Protein AF-A0A9P6Q8U2-F1 (afdb_monomer_lite)

pLDDT: mean 78.94, std 22.17, range [32.53, 98.62]

Foldseek 3Di:
DDDDDDDDDDDDDDDDDDDDPPPDPDDPPDDDDDDPPDPPDPPDPDDDDPPPVVVVVVVVVVVDPDQPDDLVVQVVVVQVVVVVVPPPPDGDDDDPVNSVVVSSVVVVVVVVVVVVD

InterPro domains:
  IPR000164 Histone H3/CENP-A [PR00622] (28-42)
  IPR000164 Histone H3/CENP-A [PR00622] (89-107)
  IPR000164 Histone H3/CENP-A [PR00622] (107-117)
  IPR000164 Histone H3/CENP-A [PTHR45810] (13-117)
  IPR000164 Histone H3/CENP-A [SM00428] (40-117)
  IPR007125 Core Histone H2A/H2B/H3 domain [PF00125] (52-117)
  IPR009072 Histone-fold [G3DSA:1.10.20.10] (2-117)
  IPR009072 Histone-fold [SSF47113] (11-117)

Secondary structure (DSSP, 8-state):
------------------------------SS---TT-----PPPPPPPTTHHHHHHHHHHHH-----S-HHHHHHHHHHHHHTT-TTSSPPP--HHHHHHHHHHHHHHHHHHHHH-

Organism: NCBI:txid1343610

Radius of gyration: 36.1 Å; chains: 1; bounding box: 72×71×86 Å

Structure (mmCIF, N/CA/C/O backbone):
data_AF-A0A9P6Q8U2-F1
#
_entry.id   AF-A0A9P6Q8U2-F1
#
loop_
_atom_site.group_PDB
_atom_site.id
_atom_site.type_symbol
_atom_site.label_atom_id
_atom_site.label_alt_id
_atom_site.label_comp_id
_atom_site.label_asym_id
_atom_site.label_entity_id
_atom_site.label_seq_id
_atom_site.pdbx_PDB_ins_code
_atom_site.Cartn_x
_atom_site.Cartn_y
_atom_site.Cartn_z
_atom_site.occupancy
_atom_site.B_iso_or_equiv
_atom_site.auth_seq_id
_atom_site.auth_comp_id
_atom_site.auth_asym_id
_atom_site.auth_atom_id
_atom_site.pdbx_PDB_model_num
ATOM 1 N N . MET A 1 1 ? 58.036 58.722 -52.962 1.00 45.19 1 MET A N 1
ATOM 2 C CA . MET A 1 1 ? 58.048 57.480 -53.772 1.00 45.19 1 MET A CA 1
ATOM 3 C C . MET A 1 1 ? 56.683 56.818 -53.585 1.00 45.19 1 MET A C 1
ATOM 5 O O . MET A 1 1 ? 56.363 56.480 -52.462 1.00 45.19 1 MET A O 1
ATOM 9 N N . ALA A 1 2 ? 55.714 57.043 -54.477 1.00 42.50 2 ALA A N 1
ATOM 10 C CA . ALA A 1 2 ? 55.430 56.308 -55.726 1.00 42.50 2 ALA A CA 1
ATOM 11 C C . ALA A 1 2 ? 54.414 55.143 -55.528 1.00 42.50 2 ALA A C 1
ATOM 13 O O . ALA A 1 2 ? 54.804 54.081 -55.074 1.00 42.50 2 ALA A O 1
ATOM 14 N N . ARG A 1 3 ? 53.121 55.444 -55.810 1.00 44.62 3 ARG A N 1
ATOM 15 C CA . ARG A 1 3 ? 52.041 54.742 -56.587 1.00 44.62 3 ARG A CA 1
ATOM 16 C C . ARG A 1 3 ? 52.110 53.198 -56.818 1.00 44.62 3 ARG A C 1
ATOM 18 O O . ARG A 1 3 ? 53.218 52.692 -56.893 1.00 44.62 3 ARG A O 1
ATOM 25 N N . PRO A 1 4 ? 51.027 52.496 -57.269 1.00 49.50 4 PRO A N 1
ATOM 26 C CA . PRO A 1 4 ? 49.561 52.666 -57.127 1.00 49.50 4 PRO A CA 1
ATOM 27 C C . PRO A 1 4 ? 48.740 51.333 -56.974 1.00 49.50 4 PRO A C 1
ATOM 29 O O . PRO A 1 4 ? 49.274 50.238 -56.867 1.00 49.50 4 PRO A O 1
ATOM 32 N N . SER A 1 5 ? 47.410 51.504 -57.013 1.00 50.00 5 SER A N 1
ATOM 33 C CA . SER A 1 5 ? 46.261 50.586 -57.192 1.00 50.00 5 SER A CA 1
ATOM 34 C C . SER A 1 5 ? 46.327 49.492 -58.287 1.00 50.00 5 SER A C 1
ATOM 36 O O . SER A 1 5 ? 46.815 49.751 -59.384 1.00 50.00 5 SER A O 1
ATOM 38 N N . ALA A 1 6 ? 45.689 48.341 -58.012 1.00 41.06 6 ALA A N 1
ATOM 39 C CA . ALA A 1 6 ? 44.925 47.444 -58.910 1.00 41.06 6 ALA A CA 1
ATOM 40 C C . ALA A 1 6 ? 44.175 46.444 -57.989 1.00 41.06 6 ALA A C 1
ATOM 42 O O . ALA A 1 6 ? 44.716 46.075 -56.955 1.00 41.06 6 ALA A O 1
ATOM 43 N N . GLY A 1 7 ? 42.933 45.998 -58.171 1.00 33.59 7 GLY A N 1
ATOM 44 C CA . GLY A 1 7 ? 42.200 45.602 -59.372 1.00 33.59 7 GLY A CA 1
ATOM 45 C C . GLY A 1 7 ? 41.622 44.204 -59.076 1.00 33.59 7 GLY A C 1
ATOM 46 O O . GLY A 1 7 ? 42.357 43.328 -58.635 1.00 33.59 7 GLY A O 1
ATOM 47 N N . GLY A 1 8 ? 40.304 44.027 -59.202 1.00 36.09 8 GLY A N 1
ATOM 48 C CA . GLY A 1 8 ? 39.591 42.817 -58.773 1.00 36.09 8 GLY A CA 1
ATOM 49 C C . GLY A 1 8 ? 39.791 41.578 -59.656 1.00 36.09 8 GLY A C 1
ATOM 50 O O . GLY A 1 8 ? 40.420 41.630 -60.708 1.00 36.09 8 GLY A O 1
ATOM 51 N N . GLY A 1 9 ? 39.181 40.464 -59.243 1.00 32.53 9 GLY A N 1
ATOM 52 C CA . GLY A 1 9 ? 39.079 39.261 -60.069 1.00 32.53 9 GLY A CA 1
ATOM 53 C C . GLY A 1 9 ? 38.551 38.052 -59.303 1.00 32.53 9 GLY A C 1
ATOM 54 O O . GLY A 1 9 ? 39.256 37.460 -58.494 1.00 32.53 9 GLY A O 1
ATOM 55 N N . SER A 1 10 ? 37.301 37.680 -59.584 1.00 43.03 10 SER A N 1
ATOM 56 C CA . SER A 1 10 ? 36.711 36.398 -59.192 1.00 43.03 10 SER A CA 1
ATOM 57 C C . SER A 1 10 ? 37.504 35.228 -59.778 1.00 43.03 10 SER A C 1
ATOM 59 O O . SER A 1 10 ? 37.815 35.232 -60.965 1.00 43.03 10 SER A O 1
ATOM 61 N N . SER A 1 11 ? 37.717 34.170 -58.997 1.00 37.25 11 SER A N 1
ATOM 62 C CA . SER A 1 11 ? 37.837 32.822 -59.553 1.00 37.25 11 SER A CA 1
ATOM 63 C C . SER A 1 11 ? 37.216 31.809 -58.596 1.00 37.25 11 SER A C 1
ATOM 65 O O . SER A 1 11 ? 37.639 31.623 -57.458 1.00 37.25 11 SER A O 1
ATOM 67 N N . ALA A 1 12 ? 36.133 31.201 -59.069 1.00 47.44 12 ALA A N 1
ATOM 68 C CA . ALA A 1 12 ? 35.519 30.042 -58.461 1.00 47.44 12 ALA A CA 1
ATOM 69 C C . ALA A 1 12 ? 36.437 28.827 -58.653 1.00 47.44 12 ALA A C 1
ATOM 71 O O . ALA A 1 12 ? 36.809 28.502 -59.780 1.00 47.44 12 ALA A O 1
ATOM 72 N N . SER A 1 13 ? 36.740 28.111 -57.573 1.00 41.25 13 SER A N 1
ATOM 73 C CA . SER A 1 13 ? 37.340 26.778 -57.635 1.00 41.25 13 SER A CA 1
ATOM 74 C C . SER A 1 13 ? 36.696 25.851 -56.598 1.00 41.25 13 SER A C 1
ATOM 76 O O . SER A 1 13 ? 37.095 25.730 -55.448 1.00 41.25 13 SER A O 1
ATOM 78 N N . ARG A 1 14 ? 35.613 25.214 -57.055 1.00 37.19 14 ARG A N 1
ATOM 79 C CA . ARG A 1 14 ? 35.288 23.788 -56.886 1.00 37.19 14 ARG A CA 1
ATOM 80 C C . ARG A 1 14 ? 35.756 23.125 -55.576 1.00 37.19 14 ARG A C 1
ATOM 82 O O . ARG A 1 14 ? 36.817 22.512 -55.520 1.00 37.19 14 ARG A O 1
ATOM 89 N N . ALA A 1 15 ? 34.885 23.126 -54.567 1.00 39.94 15 ALA A N 1
ATOM 90 C CA . ALA A 1 15 ? 34.992 22.213 -53.431 1.00 39.94 15 ALA A CA 1
ATOM 91 C C . ALA A 1 15 ? 34.416 20.835 -53.805 1.00 39.94 15 ALA A C 1
ATOM 93 O O . ALA A 1 15 ? 33.207 20.676 -53.976 1.00 39.94 15 ALA A O 1
ATOM 94 N N . THR A 1 16 ? 35.279 19.830 -53.921 1.00 42.91 16 THR A N 1
ATOM 95 C CA . THR A 1 16 ? 34.892 18.420 -54.064 1.00 42.91 16 THR A CA 1
ATOM 96 C C . THR A 1 16 ? 34.771 17.811 -52.664 1.00 42.91 16 THR A C 1
ATOM 98 O O . THR A 1 16 ? 35.782 17.603 -52.000 1.00 42.91 16 THR A O 1
ATOM 101 N N . LYS A 1 17 ? 33.551 17.524 -52.191 1.00 52.75 17 LYS A N 1
ATOM 102 C CA . LYS A 1 17 ? 33.315 16.658 -51.020 1.00 52.75 17 LYS A CA 1
ATOM 103 C C . LYS A 1 17 ? 32.802 15.297 -51.500 1.00 52.75 17 LYS A C 1
ATOM 105 O O . LYS A 1 17 ? 31.692 15.261 -52.028 1.00 52.75 17 LYS A O 1
ATOM 110 N N . PRO A 1 18 ? 33.527 14.181 -51.311 1.00 41.38 18 PRO A N 1
ATOM 111 C CA . PRO A 1 18 ? 32.933 12.860 -51.424 1.00 41.38 18 PRO A CA 1
ATOM 112 C C . PRO A 1 18 ? 32.558 12.321 -50.036 1.00 41.38 18 PRO A C 1
ATOM 114 O O . PRO A 1 18 ? 33.281 12.525 -49.063 1.00 41.38 18 PRO A O 1
ATOM 117 N N . GLY A 1 19 ? 31.442 11.593 -49.964 1.00 36.47 19 GLY A N 1
ATOM 118 C CA . GLY A 1 19 ? 31.197 10.638 -48.879 1.00 36.47 19 GLY A CA 1
ATOM 119 C C . GLY A 1 19 ? 29.975 10.901 -48.004 1.00 36.47 19 GLY A C 1
ATOM 120 O O . GLY A 1 19 ? 30.093 10.966 -46.784 1.00 36.47 19 GLY A O 1
ATOM 121 N N . GLY A 1 20 ? 28.789 11.012 -48.606 1.00 39.06 20 GLY A N 1
ATOM 122 C CA . GLY A 1 20 ? 27.531 10.855 -47.877 1.00 39.06 20 GLY A CA 1
ATOM 123 C C . GLY A 1 20 ? 27.330 9.394 -47.465 1.00 39.06 20 GLY A C 1
ATOM 124 O O . GLY A 1 20 ? 27.184 8.522 -48.318 1.00 39.06 20 GLY A O 1
ATOM 125 N N . ILE A 1 21 ? 27.298 9.117 -46.160 1.00 46.50 21 ILE A N 1
ATOM 126 C CA . ILE A 1 21 ? 26.830 7.828 -45.638 1.00 46.50 21 ILE A CA 1
ATOM 127 C C . ILE A 1 21 ? 25.303 7.893 -45.586 1.00 46.50 21 ILE A C 1
ATOM 129 O O . ILE A 1 21 ? 24.705 8.320 -44.599 1.00 46.50 21 ILE A O 1
ATOM 133 N N . HIS A 1 22 ? 24.659 7.468 -46.670 1.00 47.06 22 HIS A N 1
ATOM 134 C CA . HIS A 1 22 ? 23.232 7.174 -46.673 1.00 47.06 22 HIS A CA 1
ATOM 135 C C . HIS A 1 22 ? 22.992 5.893 -45.860 1.00 47.06 22 HIS A C 1
ATOM 137 O O . HIS A 1 22 ? 23.022 4.787 -46.397 1.00 47.06 22 HIS A O 1
ATOM 143 N N . LYS A 1 23 ? 22.745 6.015 -44.549 1.00 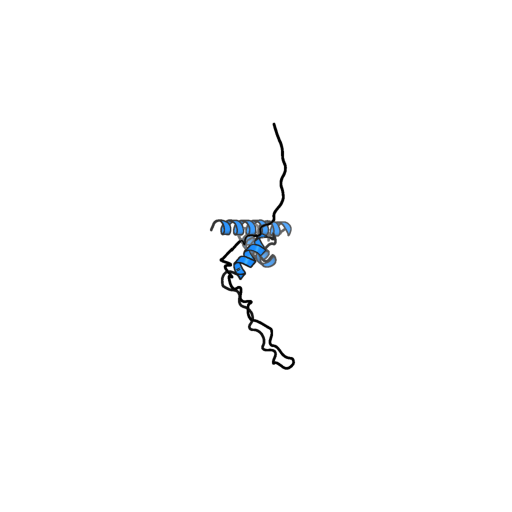49.03 23 LYS A N 1
ATOM 144 C CA . LYS A 1 23 ? 22.085 4.935 -43.803 1.00 49.03 23 LYS A CA 1
ATOM 145 C C . LYS A 1 23 ? 20.638 4.872 -44.283 1.00 49.03 23 LYS A C 1
ATOM 147 O O . LYS A 1 23 ? 19.819 5.708 -43.911 1.00 49.03 23 LYS A O 1
ATOM 152 N N . GLY A 1 24 ? 20.352 3.900 -45.146 1.00 46.69 24 GLY A N 1
ATOM 153 C CA . GLY A 1 24 ? 19.006 3.594 -45.610 1.00 46.69 24 GLY A CA 1
ATOM 154 C C . GLY A 1 24 ? 18.076 3.323 -44.430 1.00 46.69 24 GLY A C 1
ATOM 155 O O . GLY A 1 24 ? 18.127 2.261 -43.817 1.00 46.69 24 GLY A O 1
ATOM 156 N N . SER A 1 25 ? 17.219 4.291 -44.120 1.00 53.44 25 SER A N 1
ATOM 157 C CA . SER A 1 25 ? 16.010 4.066 -43.337 1.00 53.44 25 SER A CA 1
ATOM 158 C C . SER A 1 25 ? 14.927 3.642 -44.319 1.00 53.44 25 SER A C 1
ATOM 160 O O . SER A 1 25 ? 14.267 4.477 -44.938 1.00 53.44 25 SER A O 1
ATOM 162 N N . ALA A 1 26 ? 14.797 2.333 -44.537 1.00 55.81 26 ALA A N 1
ATOM 163 C CA . ALA A 1 26 ? 13.616 1.805 -45.199 1.00 55.81 26 ALA A CA 1
ATOM 164 C C . ALA A 1 26 ? 12.416 2.002 -44.250 1.00 55.81 26 ALA A C 1
ATOM 166 O O . ALA A 1 26 ? 12.488 1.566 -43.096 1.00 55.81 26 ALA A O 1
ATOM 167 N N . PRO A 1 27 ? 11.320 2.646 -44.686 1.00 55.50 27 PRO A N 1
ATOM 168 C CA . PRO A 1 27 ? 10.127 2.765 -43.861 1.00 55.50 27 PRO A CA 1
ATOM 169 C C . PRO A 1 27 ? 9.531 1.368 -43.629 1.00 55.50 27 PRO A C 1
ATOM 171 O O . PRO A 1 27 ? 9.620 0.509 -44.516 1.00 55.50 27 PRO A O 1
ATOM 174 N N . PRO A 1 28 ? 8.910 1.100 -42.466 1.00 52.81 28 PRO A N 1
ATOM 175 C CA . PRO A 1 28 ? 8.238 -0.169 -42.254 1.00 52.81 28 PRO A CA 1
ATOM 176 C C . PRO A 1 28 ? 7.090 -0.267 -43.263 1.00 52.81 28 PRO A C 1
ATOM 178 O O . PRO A 1 28 ? 6.139 0.512 -43.220 1.00 52.81 28 PRO A O 1
ATOM 181 N N . ARG A 1 29 ? 7.186 -1.216 -44.199 1.00 57.88 29 ARG A N 1
ATOM 182 C CA . ARG A 1 29 ? 6.090 -1.555 -45.109 1.00 57.88 29 ARG A CA 1
ATOM 183 C C . ARG A 1 29 ? 4.934 -2.118 -44.287 1.00 57.88 29 ARG A C 1
ATOM 185 O O . ARG A 1 29 ? 4.943 -3.288 -43.924 1.00 57.88 29 ARG A O 1
ATOM 192 N N . SER A 1 30 ? 3.947 -1.287 -43.986 1.00 60.06 30 SER A N 1
ATOM 193 C CA . SER A 1 30 ? 2.646 -1.733 -43.504 1.00 60.06 30 SER A CA 1
ATOM 194 C C . SER A 1 30 ? 1.604 -0.662 -43.809 1.00 60.06 30 SER A C 1
ATOM 196 O O . SER A 1 30 ? 1.721 0.455 -43.318 1.00 60.06 30 SER A O 1
ATOM 198 N N . ALA A 1 31 ? 0.577 -1.061 -44.564 1.00 60.97 31 ALA A N 1
ATOM 199 C CA . ALA A 1 31 ? -0.664 -0.338 -44.868 1.00 60.97 31 ALA A CA 1
ATOM 200 C C . ALA A 1 31 ? -0.634 0.710 -46.000 1.00 60.97 31 ALA A C 1
ATOM 202 O O . ALA A 1 31 ? -0.850 1.893 -45.765 1.00 60.97 31 AL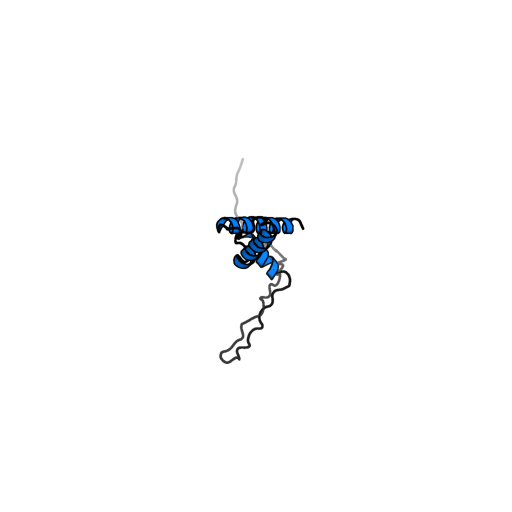A A O 1
ATOM 203 N N . THR A 1 32 ? -0.474 0.282 -47.259 1.00 56.41 32 THR A N 1
ATOM 204 C CA . THR A 1 32 ? -0.833 1.149 -48.411 1.00 56.41 32 THR A CA 1
ATOM 205 C C . THR A 1 32 ? -1.509 0.442 -49.589 1.00 56.41 32 THR A C 1
ATOM 207 O O . THR A 1 32 ? -1.617 1.015 -50.666 1.00 56.41 32 THR A O 1
ATOM 210 N N . THR A 1 33 ? -2.030 -0.774 -49.414 1.00 60.66 33 THR A N 1
ATOM 211 C CA . THR A 1 33 ? -2.737 -1.491 -50.494 1.00 60.66 33 THR A CA 1
ATOM 212 C C . THR A 1 33 ? -4.024 -2.148 -50.003 1.00 60.66 33 THR A C 1
ATOM 214 O O . THR A 1 33 ? -4.232 -3.328 -50.249 1.00 60.66 33 THR A O 1
ATOM 217 N N . ALA A 1 34 ? -4.858 -1.410 -49.269 1.00 65.12 34 ALA A N 1
ATOM 218 C CA . ALA A 1 34 ? -6.239 -1.824 -49.034 1.00 65.12 34 ALA A CA 1
ATOM 219 C C . ALA A 1 34 ? -7.133 -1.016 -49.981 1.00 65.12 34 ALA A C 1
ATOM 221 O O . ALA A 1 34 ? -7.224 0.208 -49.860 1.00 65.12 34 ALA A O 1
ATOM 222 N N . ARG A 1 35 ? -7.722 -1.681 -50.973 1.00 72.62 35 ARG A N 1
ATOM 223 C CA . ARG A 1 35 ? -8.736 -1.124 -51.871 1.00 72.62 35 ARG A CA 1
ATOM 224 C C . ARG A 1 35 ? -10.125 -1.334 -51.269 1.00 72.62 35 ARG A C 1
ATOM 226 O O . ARG A 1 35 ? -10.348 -2.236 -50.464 1.00 72.62 35 ARG A O 1
ATOM 233 N N . ALA A 1 36 ? -11.075 -0.489 -51.666 1.00 65.12 36 ALA A N 1
ATOM 234 C CA . ALA A 1 36 ? -12.476 -0.678 -51.308 1.00 65.12 36 ALA A CA 1
ATOM 235 C C . ALA A 1 36 ? -12.962 -2.040 -51.840 1.00 65.12 36 ALA A C 1
ATOM 237 O O . ALA A 1 36 ? -12.902 -2.280 -53.044 1.00 65.12 36 ALA A O 1
ATOM 238 N N . GLY A 1 37 ? -13.401 -2.924 -50.938 1.00 71.56 37 GLY A N 1
ATOM 239 C CA . GLY A 1 37 ? -13.817 -4.297 -51.255 1.00 71.56 37 GLY A CA 1
ATOM 240 C C . GLY A 1 37 ? -12.850 -5.392 -50.791 1.00 71.56 37 GLY A C 1
ATOM 241 O O . GLY A 1 37 ? -13.228 -6.561 -50.816 1.00 71.56 37 GLY A O 1
ATOM 242 N N . ASP A 1 38 ? -11.650 -5.042 -50.316 1.00 78.56 38 ASP A N 1
ATOM 243 C CA . ASP A 1 38 ? -10.749 -6.027 -49.713 1.00 78.56 38 ASP A CA 1
ATOM 244 C C . ASP A 1 38 ? -11.330 -6.543 -48.382 1.00 78.56 38 ASP A C 1
ATOM 246 O O . ASP A 1 38 ? -11.846 -5.749 -47.583 1.00 78.56 38 ASP A O 1
ATOM 250 N N . PRO A 1 39 ? -11.252 -7.858 -48.097 1.00 75.56 39 PRO A N 1
ATOM 251 C CA . PRO A 1 39 ? -11.700 -8.390 -46.820 1.00 75.56 39 PRO A CA 1
ATOM 252 C C . PRO A 1 39 ? -10.887 -7.751 -45.691 1.00 75.56 39 PRO A C 1
ATOM 254 O O . PRO A 1 39 ? -9.654 -7.742 -45.723 1.00 75.56 39 PRO A O 1
ATOM 257 N N . ILE A 1 40 ? -11.577 -7.229 -44.671 1.00 75.38 40 ILE A N 1
ATOM 258 C CA . ILE A 1 40 ? -10.942 -6.746 -43.442 1.00 75.38 40 ILE A CA 1
ATOM 259 C C . ILE A 1 40 ? -10.329 -7.964 -42.752 1.00 75.38 40 ILE A C 1
ATOM 261 O O . ILE A 1 40 ? -10.992 -8.671 -41.996 1.00 75.38 40 ILE A O 1
ATOM 265 N N . VAL A 1 41 ? -9.058 -8.240 -43.035 1.00 76.38 41 VAL A N 1
ATOM 266 C CA . VAL A 1 41 ? -8.304 -9.254 -42.304 1.00 76.38 41 VAL A CA 1
ATOM 267 C C . VAL A 1 41 ? -8.054 -8.674 -40.911 1.00 76.38 41 VAL A C 1
ATOM 269 O O . VAL A 1 41 ? -7.374 -7.646 -40.811 1.00 76.38 41 VAL A O 1
ATOM 272 N N . PRO A 1 42 ? -8.595 -9.263 -39.827 1.00 78.94 42 PRO A N 1
ATOM 273 C CA . PRO A 1 42 ? -8.347 -8.747 -38.491 1.00 78.94 42 PRO A CA 1
ATOM 274 C C . PRO A 1 42 ? -6.843 -8.812 -38.228 1.00 78.94 42 PRO A C 1
ATOM 276 O O . PRO A 1 42 ? -6.239 -9.888 -38.204 1.00 78.94 42 PRO A O 1
ATOM 279 N N . ALA A 1 43 ? -6.218 -7.644 -38.077 1.00 81.00 43 ALA A N 1
ATOM 280 C CA . ALA A 1 43 ? -4.799 -7.560 -37.783 1.00 81.00 43 ALA A CA 1
ATOM 281 C C . ALA A 1 43 ? -4.510 -8.334 -36.490 1.00 81.00 43 ALA A C 1
ATOM 283 O O . ALA A 1 43 ? -5.174 -8.138 -35.470 1.00 81.00 43 ALA A O 1
ATOM 284 N N . LYS A 1 44 ? -3.511 -9.224 -36.530 1.00 83.31 44 LYS A N 1
ATOM 285 C CA . LYS A 1 44 ? -3.128 -10.022 -35.362 1.00 83.31 44 LYS A CA 1
ATOM 286 C C . LYS A 1 44 ? -2.799 -9.084 -34.190 1.00 83.31 44 LYS A C 1
ATOM 288 O O . LYS A 1 4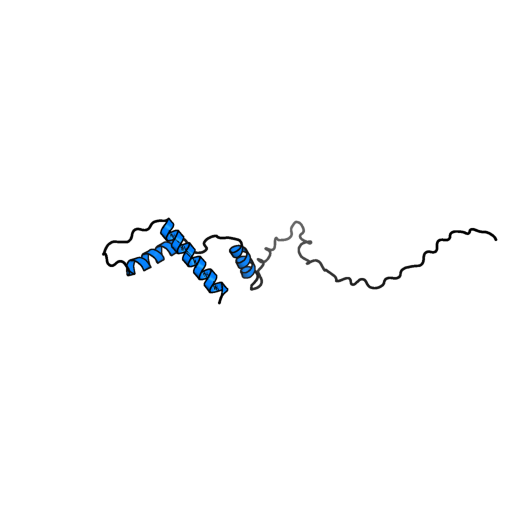4 ? -2.015 -8.149 -34.386 1.00 83.31 44 LYS A O 1
ATOM 293 N N . PRO A 1 45 ? -3.336 -9.322 -32.977 1.00 86.38 45 PRO A N 1
ATOM 294 C CA . PRO A 1 45 ? -3.060 -8.464 -31.835 1.00 86.38 45 PRO A CA 1
ATOM 295 C C . PRO A 1 45 ? -1.553 -8.385 -31.591 1.00 86.38 45 PRO A C 1
ATOM 297 O O . PRO A 1 45 ? -0.847 -9.397 -31.515 1.00 86.38 45 PRO A O 1
ATOM 300 N N . ARG A 1 46 ? -1.045 -7.155 -31.506 1.00 86.75 46 ARG A N 1
ATOM 301 C CA . ARG A 1 46 ? 0.387 -6.898 -31.365 1.00 86.75 46 ARG A CA 1
ATOM 302 C C . ARG A 1 46 ? 0.845 -7.325 -29.971 1.00 86.75 46 ARG A C 1
ATOM 304 O O . ARG A 1 46 ? 0.418 -6.752 -28.972 1.00 86.75 46 ARG A O 1
ATOM 311 N N . ARG A 1 47 ? 1.738 -8.315 -29.898 1.00 91.62 47 ARG A N 1
ATOM 312 C CA . ARG A 1 47 ? 2.320 -8.793 -28.635 1.00 91.62 47 ARG A CA 1
ATOM 313 C C . ARG A 1 47 ? 3.549 -7.962 -28.263 1.00 91.62 47 ARG A C 1
ATOM 315 O O . ARG A 1 47 ? 4.406 -7.702 -29.106 1.00 91.62 47 ARG A O 1
ATOM 322 N N . TYR A 1 48 ? 3.648 -7.563 -26.997 1.00 92.69 48 TYR A N 1
ATOM 323 C CA . TYR A 1 48 ? 4.856 -6.927 -26.473 1.00 92.69 48 TYR A CA 1
ATOM 324 C C . TYR A 1 48 ? 5.997 -7.939 -26.369 1.00 92.69 48 TYR A C 1
ATOM 326 O O . TYR A 1 48 ? 5.779 -9.101 -26.021 1.00 92.69 48 TYR A O 1
ATOM 334 N N . ARG A 1 49 ? 7.224 -7.486 -26.647 1.00 94.50 49 ARG A N 1
ATOM 335 C CA . ARG A 1 49 ? 8.421 -8.281 -26.350 1.00 94.50 49 ARG A CA 1
ATOM 336 C C . ARG A 1 49 ? 8.540 -8.447 -24.823 1.00 94.50 49 ARG A C 1
ATOM 338 O O . ARG A 1 49 ? 8.114 -7.535 -24.102 1.00 94.50 49 ARG A O 1
ATOM 345 N N . PRO A 1 50 ? 9.100 -9.565 -24.329 1.00 95.88 50 PRO A N 1
ATOM 346 C CA . PRO A 1 50 ? 9.379 -9.744 -22.904 1.00 95.88 50 PRO A CA 1
ATOM 347 C C . PRO A 1 50 ? 10.101 -8.523 -22.311 1.00 95.88 50 PRO A C 1
ATOM 349 O O . PRO A 1 50 ? 10.898 -7.882 -22.994 1.00 95.88 50 PRO A O 1
ATOM 352 N N . GLY A 1 51 ? 9.756 -8.144 -21.080 1.00 96.00 51 GLY A N 1
ATOM 353 C CA . GLY A 1 51 ? 10.312 -6.971 -20.390 1.00 96.00 51 GLY A CA 1
ATOM 354 C C . GLY A 1 51 ? 9.702 -5.616 -20.777 1.00 96.00 51 GLY A C 1
ATOM 355 O O . GLY A 1 51 ? 9.582 -4.747 -19.922 1.00 96.00 51 GLY A O 1
ATOM 356 N N . ILE A 1 52 ? 9.213 -5.421 -22.010 1.00 96.94 52 ILE A N 1
ATOM 357 C CA . ILE A 1 52 ? 8.680 -4.109 -22.446 1.00 96.94 52 ILE A CA 1
ATOM 358 C C . ILE A 1 52 ? 7.453 -3.677 -21.635 1.00 96.94 52 ILE A C 1
ATOM 360 O O . ILE A 1 52 ? 7.320 -2.499 -21.300 1.00 96.94 52 ILE A O 1
ATOM 364 N N . LYS A 1 53 ? 6.551 -4.616 -21.321 1.00 96.25 53 LYS A N 1
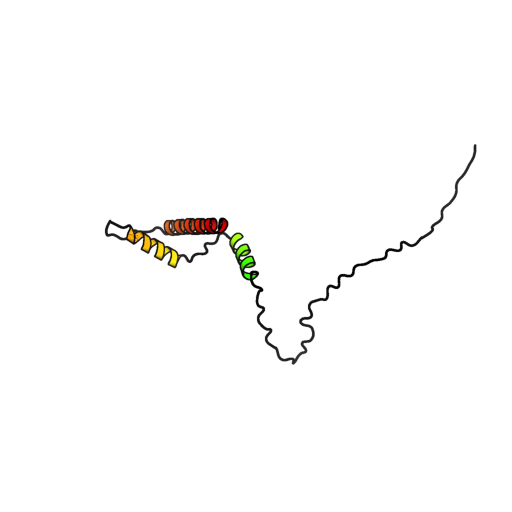ATOM 365 C CA . LYS A 1 53 ? 5.368 -4.321 -20.501 1.00 96.25 53 LYS A CA 1
ATOM 366 C C . LYS A 1 53 ? 5.770 -3.984 -19.060 1.00 96.25 53 LYS A C 1
ATOM 368 O O . LYS A 1 53 ? 5.319 -2.969 -18.548 1.00 96.25 53 LYS A O 1
ATOM 373 N N . ALA A 1 54 ? 6.696 -4.757 -18.488 1.00 97.12 54 ALA A N 1
ATOM 374 C CA . ALA A 1 54 ? 7.214 -4.538 -17.139 1.00 97.12 54 ALA A CA 1
ATOM 375 C C . ALA A 1 54 ? 7.909 -3.172 -16.999 1.00 97.12 54 ALA A C 1
ATOM 377 O O . ALA A 1 54 ? 7.582 -2.412 -16.102 1.00 97.12 54 ALA A O 1
ATOM 378 N N . ILE A 1 55 ? 8.782 -2.788 -17.939 1.00 97.69 55 ILE A N 1
ATOM 379 C CA . ILE A 1 55 ? 9.451 -1.471 -17.920 1.00 97.69 55 ILE A CA 1
ATOM 380 C C . ILE A 1 55 ? 8.434 -0.325 -17.994 1.00 97.69 55 ILE A C 1
ATOM 382 O O . ILE A 1 55 ? 8.612 0.715 -17.360 1.00 97.69 55 ILE A O 1
ATOM 386 N N . ARG A 1 56 ? 7.366 -0.491 -18.784 1.00 97.12 56 ARG A N 1
ATOM 387 C CA . ARG A 1 56 ? 6.293 0.506 -18.854 1.00 97.12 56 ARG A CA 1
ATOM 388 C C . ARG A 1 56 ? 5.557 0.623 -17.519 1.00 97.12 56 ARG A C 1
ATOM 390 O O . ARG A 1 56 ? 5.309 1.743 -17.090 1.00 97.12 56 ARG A O 1
ATOM 397 N N . GLU A 1 57 ? 5.2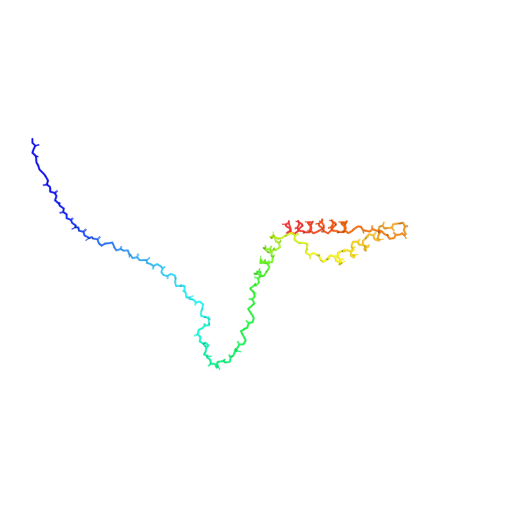29 -0.503 -16.895 1.00 97.25 57 GLU A N 1
ATOM 398 C CA . GLU A 1 57 ? 4.549 -0.559 -15.596 1.00 97.25 57 GLU A CA 1
ATOM 399 C C . GLU A 1 57 ? 5.420 0.046 -14.486 1.00 97.25 57 GLU A C 1
ATOM 401 O O . GLU A 1 57 ? 4.941 0.910 -13.763 1.00 97.25 57 GLU A O 1
ATOM 406 N N . ILE A 1 58 ? 6.718 -0.276 -14.431 1.00 97.31 58 ILE A N 1
ATOM 407 C CA . ILE A 1 58 ? 7.675 0.319 -13.479 1.00 97.31 58 ILE A CA 1
ATOM 408 C C . ILE A 1 58 ? 7.667 1.847 -13.588 1.00 97.31 58 ILE A C 1
ATOM 410 O O . ILE A 1 58 ? 7.453 2.541 -12.598 1.00 97.31 58 ILE A O 1
ATOM 414 N N . ARG A 1 59 ? 7.812 2.389 -14.804 1.00 98.00 59 ARG A N 1
ATOM 415 C CA . ARG A 1 59 ? 7.783 3.846 -15.027 1.00 98.00 59 ARG A CA 1
ATOM 416 C C . ARG A 1 59 ? 6.441 4.473 -14.663 1.00 98.00 59 ARG A C 1
ATOM 418 O O . ARG A 1 59 ? 6.401 5.622 -14.233 1.00 98.00 59 ARG A O 1
ATOM 425 N N . GLN A 1 60 ? 5.343 3.755 -14.894 1.00 97.50 60 GLN A N 1
ATOM 426 C CA . GLN A 1 60 ? 4.009 4.221 -14.539 1.00 97.50 60 GLN A CA 1
ATOM 427 C C . GLN A 1 60 ? 3.852 4.306 -13.018 1.00 97.50 60 GLN A C 1
ATOM 429 O O . GLN A 1 60 ? 3.418 5.346 -12.529 1.00 97.50 60 GLN A O 1
ATOM 434 N N . TYR A 1 61 ? 4.222 3.251 -12.288 1.00 97.69 61 TYR A N 1
ATOM 435 C CA . TYR A 1 61 ? 4.063 3.193 -10.837 1.00 97.69 61 TYR A CA 1
ATOM 436 C C . TYR A 1 61 ? 5.015 4.138 -10.112 1.00 97.69 61 TYR A C 1
ATOM 438 O O . TYR A 1 61 ? 4.562 4.845 -9.225 1.00 97.69 61 TYR A O 1
ATOM 446 N N . GLN A 1 62 ? 6.263 4.280 -10.566 1.00 97.44 62 GLN A N 1
ATOM 447 C CA . GLN A 1 62 ? 7.219 5.245 -10.003 1.00 97.44 62 GLN A CA 1
ATOM 448 C C . GLN A 1 62 ? 6.793 6.713 -10.167 1.00 97.44 62 GLN A C 1
ATOM 450 O O . GLN A 1 62 ? 7.254 7.578 -9.431 1.00 97.44 62 GLN A O 1
ATOM 455 N N . LYS A 1 63 ? 5.924 7.026 -11.138 1.00 98.00 63 LYS A N 1
ATOM 456 C CA . LYS A 1 63 ? 5.409 8.390 -11.338 1.00 98.00 63 LYS A CA 1
ATOM 457 C C . LYS A 1 63 ? 4.243 8.729 -10.401 1.00 98.00 63 LYS A C 1
ATOM 459 O O . LYS A 1 63 ? 3.916 9.902 -10.237 1.00 98.00 63 LYS A O 1
ATOM 464 N N . SER A 1 64 ? 3.576 7.726 -9.842 1.00 96.69 64 SER A N 1
ATOM 465 C CA . SER A 1 64 ? 2.378 7.894 -9.019 1.00 96.69 64 SER A CA 1
ATOM 466 C C . SER A 1 64 ? 2.631 7.498 -7.572 1.00 96.69 64 SER A C 1
ATOM 468 O O . SER A 1 64 ? 3.499 6.686 -7.296 1.00 96.69 64 SER A O 1
ATOM 470 N N . THR A 1 65 ? 1.804 7.996 -6.661 1.00 96.88 65 THR A N 1
ATOM 471 C CA . THR A 1 65 ? 1.824 7.618 -5.238 1.00 96.88 65 THR A CA 1
ATOM 472 C C . THR A 1 65 ? 0.540 6.891 -4.837 1.00 96.88 65 THR A C 1
ATOM 474 O O . THR A 1 65 ? 0.082 6.984 -3.702 1.00 96.88 65 THR A O 1
ATOM 477 N N . ASN A 1 66 ? -0.107 6.228 -5.798 1.00 97.25 66 ASN A N 1
ATOM 478 C CA . ASN A 1 66 ? -1.332 5.483 -5.537 1.00 97.25 66 ASN A CA 1
ATOM 479 C C . ASN A 1 66 ? -0.999 4.167 -4.836 1.00 97.25 66 ASN A C 1
ATOM 481 O O . ASN A 1 66 ? -0.071 3.475 -5.249 1.00 97.25 66 ASN A O 1
ATOM 485 N N . LEU A 1 67 ? -1.821 3.796 -3.857 1.00 97.62 67 LEU A N 1
ATOM 486 C CA . LEU A 1 67 ? -1.759 2.478 -3.234 1.00 97.62 67 LEU A CA 1
ATOM 487 C C . LEU A 1 67 ? -2.084 1.384 -4.261 1.00 97.62 67 LEU A C 1
ATOM 489 O O . LEU A 1 67 ? -3.035 1.511 -5.041 1.00 97.62 67 LEU A O 1
ATOM 493 N N . LEU A 1 68 ? -1.292 0.317 -4.260 1.00 97.69 68 LEU A N 1
ATOM 494 C CA . LEU A 1 68 ? -1.376 -0.793 -5.206 1.00 97.69 68 LEU A CA 1
ATOM 495 C C . LEU A 1 68 ? -2.144 -1.986 -4.631 1.00 97.69 68 LEU A C 1
ATOM 497 O O . LEU A 1 68 ? -2.735 -2.761 -5.389 1.00 97.69 68 LEU A O 1
ATOM 501 N N . ILE A 1 69 ? -2.183 -2.133 -3.304 1.00 97.94 69 ILE A N 1
ATOM 502 C CA . ILE A 1 69 ? -2.924 -3.206 -2.641 1.00 97.94 69 ILE A CA 1
ATOM 503 C C . ILE A 1 69 ? -4.402 -2.812 -2.519 1.00 97.94 69 ILE A C 1
ATOM 505 O O . ILE A 1 69 ? -4.774 -1.690 -2.169 1.00 97.94 69 ILE A O 1
ATOM 509 N N . GLN A 1 70 ? -5.293 -3.763 -2.802 1.00 98.31 70 GLN A N 1
ATOM 510 C CA . GLN A 1 70 ? -6.731 -3.539 -2.675 1.00 98.31 70 GLN A CA 1
ATOM 511 C C . GLN A 1 70 ? -7.127 -3.329 -1.205 1.00 98.31 70 GLN A C 1
ATOM 513 O O . GLN A 1 70 ? -6.852 -4.170 -0.346 1.00 98.31 70 GLN A O 1
ATOM 518 N N . LYS A 1 71 ? -7.848 -2.234 -0.931 1.00 97.38 71 LYS A N 1
ATOM 519 C CA . LYS A 1 71 ? -8.162 -1.779 0.437 1.00 97.38 71 LYS A CA 1
ATOM 520 C C . LYS A 1 71 ? -8.959 -2.790 1.264 1.00 97.38 71 LYS A C 1
ATOM 522 O O . LYS A 1 71 ? -8.665 -2.995 2.436 1.00 97.38 71 LYS A O 1
ATOM 527 N N . LEU A 1 72 ? -9.988 -3.418 0.682 1.00 97.69 72 LEU A N 1
ATOM 528 C CA . LEU A 1 72 ? -10.863 -4.336 1.425 1.00 97.69 72 LEU A CA 1
ATOM 529 C C . LEU A 1 72 ? -10.146 -5.640 1.828 1.00 97.69 72 LEU A C 1
ATOM 531 O O . LEU A 1 72 ? -10.228 -5.997 3.004 1.00 97.69 72 LEU A O 1
ATOM 535 N N . PRO A 1 73 ? -9.430 -6.343 0.926 1.00 98.38 73 PRO A N 1
ATOM 536 C CA . PRO A 1 73 ? -8.587 -7.470 1.319 1.00 98.38 73 PRO A CA 1
ATOM 537 C C . PRO A 1 73 ? -7.546 -7.103 2.381 1.00 98.38 73 PRO A C 1
ATOM 539 O O . PRO A 1 73 ? -7.448 -7.808 3.380 1.00 98.38 73 PRO A O 1
ATOM 542 N N . PHE A 1 74 ? -6.847 -5.971 2.229 1.00 98.50 74 PHE A N 1
ATOM 543 C CA . PHE A 1 74 ? -5.872 -5.509 3.222 1.00 98.50 74 PHE A CA 1
ATOM 544 C C . PHE A 1 74 ? -6.515 -5.297 4.599 1.00 98.50 74 PHE A C 1
ATOM 546 O O . PHE A 1 74 ? -6.049 -5.827 5.604 1.00 98.50 74 PHE A O 1
ATOM 553 N N . ALA A 1 75 ? -7.658 -4.606 4.646 1.00 97.81 75 ALA A N 1
ATOM 554 C CA . ALA A 1 75 ? -8.394 -4.373 5.884 1.00 97.81 75 ALA A CA 1
ATOM 555 C C . ALA A 1 75 ? -8.874 -5.671 6.561 1.00 97.81 75 ALA A C 1
ATOM 557 O O . ALA A 1 75 ? -8.976 -5.709 7.787 1.00 97.81 75 ALA A O 1
ATOM 558 N N . ARG A 1 76 ? -9.192 -6.722 5.789 1.00 97.38 76 ARG A N 1
ATOM 559 C CA . ARG A 1 76 ? -9.547 -8.043 6.336 1.00 97.38 76 ARG A CA 1
ATOM 560 C C . ARG A 1 76 ? -8.340 -8.704 6.993 1.00 97.38 76 ARG A C 1
ATOM 562 O O . ARG A 1 76 ? -8.465 -9.123 8.136 1.00 97.38 76 ARG A O 1
ATOM 569 N N . VAL A 1 77 ? -7.187 -8.697 6.322 1.00 97.69 77 VAL A N 1
ATOM 570 C CA . VAL A 1 77 ? -5.933 -9.256 6.854 1.00 97.69 77 VAL A CA 1
ATOM 571 C C . VAL A 1 77 ? -5.507 -8.541 8.136 1.00 97.69 77 VAL A C 1
ATOM 573 O O . VAL A 1 77 ? -5.187 -9.194 9.121 1.00 97.69 77 VAL A O 1
ATOM 576 N N . VAL A 1 78 ? -5.582 -7.207 8.181 1.00 96.88 78 VAL A N 1
ATOM 577 C CA . VAL A 1 78 ? -5.267 -6.442 9.402 1.00 96.88 78 VAL A CA 1
ATOM 578 C C . VAL A 1 78 ? -6.135 -6.887 10.583 1.00 96.88 78 VAL A C 1
ATOM 580 O O . VAL A 1 78 ? -5.630 -7.081 11.685 1.00 96.88 78 VAL A O 1
ATOM 583 N N . ARG A 1 79 ? -7.441 -7.073 10.360 1.00 94.69 79 ARG A N 1
ATOM 584 C CA . ARG A 1 79 ? -8.372 -7.504 11.415 1.00 94.69 79 ARG A CA 1
ATOM 585 C C . ARG A 1 79 ? -8.148 -8.953 11.830 1.00 94.69 79 ARG A C 1
ATOM 587 O O . ARG A 1 79 ? -8.241 -9.239 13.015 1.00 94.69 79 ARG A O 1
ATOM 594 N N . GLU A 1 80 ? -7.858 -9.834 10.880 1.00 94.31 80 GLU A N 1
ATOM 595 C CA . GLU A 1 80 ? -7.533 -11.238 11.143 1.00 94.31 80 GLU A CA 1
ATOM 596 C C . GLU A 1 80 ? -6.280 -11.363 12.017 1.00 94.31 80 GLU A C 1
ATOM 598 O O . GLU A 1 80 ? -6.301 -12.067 13.021 1.00 94.31 80 GLU A O 1
ATOM 603 N N . ILE A 1 81 ? -5.220 -10.618 11.694 1.00 94.44 81 ILE A N 1
ATOM 604 C CA . ILE A 1 81 ? -3.989 -10.587 12.492 1.00 94.44 81 ILE A CA 1
ATOM 605 C C . ILE A 1 81 ? -4.278 -10.023 13.885 1.00 94.44 81 ILE A C 1
ATOM 607 O O . ILE A 1 81 ? -3.877 -10.610 14.881 1.00 94.44 81 ILE A O 1
ATOM 611 N N . ALA A 1 82 ? -5.015 -8.915 13.978 1.00 93.25 82 ALA A N 1
ATOM 612 C CA . ALA A 1 82 ? -5.314 -8.280 15.258 1.00 93.25 82 ALA A CA 1
ATOM 613 C C . ALA A 1 82 ? -6.102 -9.184 16.219 1.00 93.25 82 ALA A C 1
ATOM 615 O O . ALA A 1 82 ? -5.842 -9.170 17.419 1.00 93.25 82 ALA A O 1
ATOM 616 N N . GLN A 1 83 ? -7.000 -10.025 15.695 1.00 90.50 83 GLN A N 1
ATOM 617 C CA . GLN A 1 83 ? -7.740 -11.007 16.495 1.00 90.50 83 GLN A CA 1
ATOM 618 C C . GLN A 1 83 ? -6.827 -12.015 17.205 1.00 90.50 83 GLN A C 1
ATOM 620 O O . GLN A 1 83 ? -7.206 -12.538 18.247 1.00 90.50 83 GLN A O 1
ATOM 625 N N . GLN A 1 84 ? -5.623 -12.271 16.688 1.00 90.44 84 GLN A N 1
ATOM 626 C CA . GLN A 1 84 ? -4.650 -13.162 17.330 1.00 90.44 84 GLN A CA 1
ATOM 627 C C . GLN A 1 84 ? -4.028 -12.546 18.595 1.00 90.44 84 GLN A C 1
ATOM 629 O O . GLN A 1 84 ? -3.475 -13.274 19.416 1.00 90.44 84 GLN A O 1
ATOM 634 N N . PHE A 1 85 ? -4.126 -11.223 18.762 1.00 86.88 85 PHE A N 1
ATOM 635 C CA . PHE A 1 85 ? -3.538 -10.473 19.878 1.00 86.88 85 PHE A CA 1
ATOM 636 C C . PHE A 1 85 ? -4.587 -9.916 20.855 1.00 86.88 85 PHE A C 1
ATOM 638 O O . PHE A 1 85 ? -4.228 -9.319 21.871 1.00 86.88 85 PHE A O 1
ATOM 645 N N . ASP A 1 86 ? -5.880 -10.117 20.583 1.00 76.69 86 ASP A N 1
ATOM 646 C CA . ASP A 1 86 ? -6.971 -9.646 21.436 1.00 76.69 86 ASP A CA 1
ATOM 647 C C . ASP A 1 86 ? -7.239 -10.601 22.610 1.00 76.69 86 ASP A C 1
ATOM 649 O O . ASP A 1 86 ? -8.072 -11.504 22.545 1.00 76.69 86 ASP A O 1
ATOM 653 N N . PHE A 1 87 ? -6.573 -10.355 23.742 1.00 70.12 87 PHE A N 1
ATOM 654 C CA . PHE A 1 87 ? -6.761 -11.120 24.986 1.00 70.12 87 PHE A CA 1
ATOM 655 C C . PHE A 1 87 ? -8.005 -10.710 25.802 1.00 70.12 87 PHE A C 1
ATOM 657 O O . PHE A 1 87 ? -8.293 -11.309 26.835 1.00 70.12 87 PHE A O 1
ATOM 664 N N . THR A 1 88 ? -8.737 -9.673 25.378 1.00 73.19 88 THR A N 1
ATOM 665 C CA . THR A 1 88 ? -9.822 -9.043 26.160 1.00 73.19 88 THR A CA 1
ATOM 666 C C . THR A 1 88 ? -11.218 -9.601 25.858 1.00 73.19 88 THR A C 1
ATOM 668 O O . THR A 1 88 ? -12.193 -9.189 26.483 1.00 73.19 88 THR A O 1
ATOM 671 N N . GLY A 1 89 ? -11.338 -10.530 24.901 1.00 69.94 89 GLY A N 1
ATOM 672 C CA . GLY A 1 89 ? -12.607 -11.175 24.534 1.00 69.94 89 GLY A CA 1
ATOM 673 C C . GLY A 1 89 ? -13.592 -10.285 23.766 1.00 69.94 89 GLY A C 1
ATOM 674 O O . GLY A 1 89 ? -14.699 -10.724 23.456 1.00 69.94 89 GLY A O 1
ATOM 675 N N . THR A 1 90 ? -13.209 -9.050 23.428 1.00 78.88 90 THR A N 1
ATOM 676 C CA . THR A 1 90 ? -14.022 -8.122 22.627 1.00 78.88 90 THR A CA 1
ATOM 677 C C . THR A 1 90 ? -13.277 -7.715 21.364 1.00 78.88 90 THR A C 1
ATOM 679 O O . THR A 1 90 ? -12.070 -7.510 21.399 1.00 78.88 90 THR A O 1
ATOM 682 N N . ALA A 1 91 ? -13.989 -7.604 20.240 1.00 81.38 91 ALA A N 1
ATOM 683 C CA . ALA A 1 91 ? -13.366 -7.275 18.961 1.00 81.38 91 ALA A CA 1
ATOM 684 C C . ALA A 1 91 ? -12.854 -5.823 18.926 1.00 81.38 91 ALA A C 1
ATOM 686 O O . ALA A 1 91 ? -13.628 -4.886 19.160 1.00 81.38 91 ALA A O 1
ATOM 687 N N . LEU A 1 92 ? -11.589 -5.629 18.534 1.00 89.12 92 LEU A N 1
ATOM 688 C CA . LEU A 1 92 ? -11.014 -4.304 18.291 1.00 89.12 92 LEU A CA 1
ATOM 689 C C . LEU A 1 92 ? -11.833 -3.474 17.296 1.00 89.12 92 LEU A C 1
ATOM 691 O O . LEU A 1 92 ? -12.192 -3.902 16.190 1.00 89.12 92 LEU A O 1
ATOM 695 N N . ARG A 1 93 ? -12.063 -2.215 17.670 1.00 91.88 93 ARG A N 1
ATOM 696 C CA . ARG A 1 93 ? -12.628 -1.193 16.788 1.00 91.88 93 ARG A CA 1
ATOM 697 C C . ARG A 1 93 ? -11.516 -0.484 16.032 1.00 91.88 93 ARG A C 1
ATOM 699 O O . ARG A 1 93 ? -10.487 -0.139 16.595 1.00 91.88 93 ARG A O 1
ATOM 706 N N . TRP A 1 94 ? -11.768 -0.227 14.754 1.00 94.56 94 TRP A N 1
ATOM 707 C CA . TRP A 1 94 ? -10.778 0.340 13.845 1.00 94.56 94 TRP A CA 1
ATOM 708 C C . TRP A 1 94 ? -11.278 1.642 13.246 1.00 94.56 94 TRP A C 1
ATOM 710 O O . TRP A 1 94 ? -12.363 1.683 12.661 1.00 94.56 94 TRP A O 1
ATOM 720 N N . GLN A 1 95 ? -10.453 2.679 13.338 1.00 97.50 95 GLN A N 1
ATOM 721 C CA . GLN A 1 95 ? -10.638 3.906 12.576 1.00 97.50 95 GLN A CA 1
ATOM 722 C C . GLN A 1 95 ? -10.250 3.671 11.110 1.00 97.50 95 GLN A C 1
ATOM 724 O O . GLN A 1 95 ? -9.303 2.942 10.814 1.00 97.50 95 GLN A O 1
ATOM 729 N N . SER A 1 96 ? -10.957 4.310 10.177 1.00 96.06 96 SER A N 1
ATOM 730 C CA . SER A 1 96 ? -10.644 4.214 8.744 1.00 96.06 96 SER A CA 1
ATOM 731 C C . SER A 1 96 ? -9.236 4.725 8.417 1.00 96.06 96 SER A C 1
ATOM 733 O O . SER A 1 96 ? -8.534 4.112 7.617 1.00 96.06 96 SER A O 1
ATOM 735 N N . THR A 1 97 ? -8.801 5.804 9.071 1.00 97.88 97 THR A N 1
ATOM 736 C CA . THR A 1 97 ? -7.457 6.379 8.913 1.00 97.88 97 THR A CA 1
ATOM 737 C C . THR A 1 97 ? -6.361 5.474 9.468 1.00 97.88 97 THR A C 1
ATOM 739 O O . THR A 1 97 ? -5.288 5.422 8.884 1.00 97.88 97 THR A O 1
ATOM 742 N N . ALA A 1 98 ? -6.626 4.711 10.534 1.00 97.94 98 ALA A N 1
ATOM 743 C CA . ALA A 1 98 ? -5.660 3.754 11.075 1.00 97.94 98 ALA A CA 1
ATOM 744 C C . ALA A 1 98 ? -5.368 2.626 10.074 1.00 97.94 98 ALA A C 1
ATOM 746 O O . ALA A 1 98 ? -4.213 2.290 9.834 1.00 97.94 98 ALA A O 1
ATOM 747 N N . ILE A 1 99 ? -6.410 2.089 9.428 1.00 97.69 99 ILE A N 1
ATOM 748 C CA . ILE A 1 99 ? -6.241 1.082 8.371 1.00 97.69 99 ILE A CA 1
ATOM 749 C C . ILE A 1 99 ? -5.477 1.664 7.174 1.00 97.69 99 ILE A C 1
ATOM 751 O O . ILE A 1 99 ? -4.617 0.986 6.619 1.00 97.69 99 ILE A O 1
ATOM 755 N N . ALA A 1 100 ? -5.761 2.913 6.790 1.00 98.00 100 ALA A N 1
ATOM 756 C CA . ALA A 1 100 ? -5.042 3.582 5.706 1.00 98.00 100 ALA A CA 1
ATOM 757 C C . ALA A 1 100 ? -3.555 3.789 6.038 1.00 98.00 100 ALA A C 1
ATOM 759 O O . ALA A 1 100 ? -2.708 3.459 5.217 1.00 98.00 100 ALA A O 1
ATOM 760 N N . ALA A 1 101 ? -3.236 4.242 7.254 1.00 98.50 101 ALA A N 1
ATOM 761 C CA . ALA A 1 101 ? -1.860 4.436 7.706 1.00 98.50 101 ALA A CA 1
ATOM 762 C C . ALA A 1 101 ? -1.067 3.120 7.739 1.00 98.50 101 ALA A C 1
ATOM 764 O O . ALA A 1 101 ? 0.079 3.075 7.298 1.00 98.50 101 ALA A O 1
ATOM 765 N N . LEU A 1 102 ? -1.689 2.029 8.205 1.00 98.44 102 LEU A N 1
ATOM 766 C CA . LEU A 1 102 ? -1.077 0.698 8.148 1.00 98.44 102 LEU A CA 1
ATOM 767 C C . LEU A 1 102 ? -0.794 0.264 6.709 1.00 98.44 102 LEU A C 1
ATOM 769 O O . LEU A 1 102 ? 0.242 -0.343 6.451 1.00 98.44 102 LEU A O 1
ATOM 773 N N . GLN A 1 103 ? -1.696 0.576 5.775 1.00 98.62 103 GLN A N 1
ATOM 774 C CA . GLN A 1 103 ? -1.500 0.248 4.367 1.00 98.62 103 GLN A CA 1
ATOM 775 C C . GLN A 1 103 ? -0.360 1.057 3.747 1.00 98.62 103 GLN A C 1
ATOM 777 O O . GLN A 1 103 ? 0.491 0.480 3.078 1.00 98.62 103 GLN A O 1
ATOM 782 N N . GLU A 1 104 ? -0.316 2.367 3.996 1.00 98.50 104 GLU A N 1
ATOM 783 C CA . GLU A 1 104 ? 0.767 3.234 3.526 1.00 98.50 104 GLU A CA 1
ATOM 784 C C . GLU A 1 104 ? 2.129 2.747 4.030 1.00 98.50 104 GLU A C 1
ATOM 786 O O . GLU A 1 104 ? 3.055 2.584 3.238 1.00 98.50 104 GLU A O 1
ATOM 791 N N . ALA A 1 105 ? 2.236 2.438 5.325 1.00 98.50 105 ALA A N 1
ATOM 792 C CA . ALA A 1 105 ? 3.470 1.930 5.915 1.00 98.50 105 ALA A CA 1
ATOM 793 C C . ALA A 1 105 ? 3.877 0.563 5.341 1.00 98.50 105 ALA A C 1
ATOM 795 O O . ALA A 1 105 ? 5.048 0.350 5.026 1.00 98.50 105 ALA A O 1
ATOM 796 N N . ALA A 1 106 ? 2.923 -0.359 5.178 1.00 98.44 106 ALA A N 1
ATOM 797 C CA . ALA A 1 106 ? 3.190 -1.684 4.630 1.00 98.44 106 ALA A CA 1
ATOM 798 C C . ALA A 1 106 ? 3.650 -1.621 3.165 1.00 98.44 106 ALA A C 1
ATOM 800 O O . ALA A 1 106 ? 4.621 -2.280 2.801 1.00 98.44 106 ALA A O 1
ATOM 801 N N . GLU A 1 107 ? 2.989 -0.821 2.325 1.00 98.44 107 GLU A N 1
ATOM 802 C CA . GLU A 1 107 ? 3.391 -0.662 0.925 1.00 98.44 107 GLU A CA 1
ATOM 803 C C . GLU A 1 107 ? 4.748 0.037 0.800 1.00 98.44 107 GLU A C 1
ATOM 805 O O . GLU A 1 107 ? 5.588 -0.427 0.033 1.00 98.44 107 GLU A O 1
ATOM 810 N N . ALA A 1 108 ? 5.010 1.080 1.593 1.00 98.06 108 ALA A N 1
ATOM 811 C CA . ALA A 1 108 ? 6.315 1.740 1.617 1.00 98.06 108 ALA A CA 1
ATOM 812 C C . ALA A 1 108 ? 7.441 0.775 2.023 1.00 98.06 108 ALA A C 1
ATOM 814 O O . ALA A 1 108 ? 8.491 0.748 1.381 1.00 98.06 108 ALA A O 1
ATOM 815 N N . TYR A 1 109 ? 7.207 -0.061 3.040 1.00 98.19 109 TYR A N 1
ATOM 816 C CA . TYR A 1 109 ? 8.164 -1.079 3.471 1.00 98.19 109 TYR A CA 1
ATOM 817 C C . TYR A 1 109 ? 8.449 -2.111 2.373 1.00 98.19 109 TYR A C 1
ATOM 819 O O . TYR A 1 109 ? 9.607 -2.435 2.120 1.00 98.19 109 TYR A O 1
ATOM 827 N N . LEU A 1 110 ? 7.413 -2.604 1.687 1.00 97.94 110 LEU A N 1
ATOM 828 C CA . LEU A 1 110 ? 7.579 -3.576 0.604 1.00 97.94 110 LEU A CA 1
ATOM 829 C C . LEU A 1 110 ? 8.301 -2.983 -0.610 1.00 97.94 110 LEU A C 1
ATOM 831 O O . LEU A 1 110 ? 9.119 -3.674 -1.210 1.00 97.94 110 LEU A O 1
ATOM 835 N N . VAL A 1 111 ? 8.026 -1.724 -0.970 1.00 97.19 111 VAL A N 1
ATOM 836 C CA . VAL A 1 111 ? 8.755 -1.043 -2.051 1.00 97.19 111 VAL A CA 1
ATOM 837 C C . VAL A 1 111 ? 10.234 -0.944 -1.699 1.00 97.19 111 VAL A C 1
ATOM 839 O O . VAL A 1 111 ? 11.057 -1.372 -2.499 1.00 97.19 111 VAL A O 1
ATOM 842 N N . HIS A 1 112 ? 10.563 -0.479 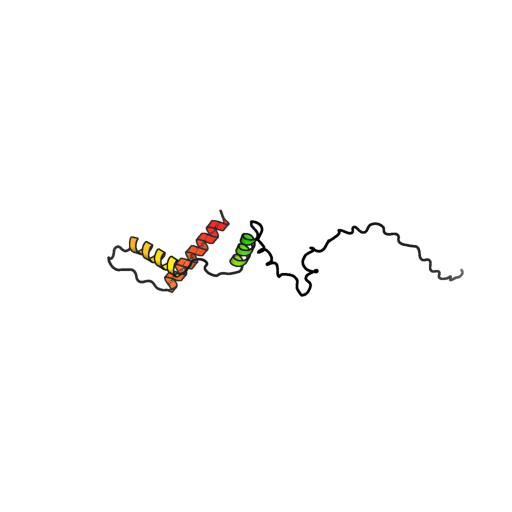-0.492 1.00 96.88 112 HIS A N 1
ATOM 843 C CA . HIS A 1 112 ? 11.951 -0.373 -0.045 1.00 96.88 112 HIS A CA 1
ATOM 844 C C . HIS A 1 112 ? 12.663 -1.737 -0.031 1.00 96.88 112 HIS A C 1
ATOM 846 O O . HIS A 1 112 ? 13.778 -1.862 -0.525 1.00 96.88 112 HIS A O 1
ATOM 852 N N . LEU A 1 113 ? 11.983 -2.792 0.433 1.00 97.81 113 LEU A N 1
ATOM 853 C CA . LEU A 1 113 ? 12.519 -4.154 0.409 1.00 97.81 113 LEU A CA 1
ATOM 854 C C . LEU A 1 113 ? 12.839 -4.645 -1.016 1.00 97.81 113 LEU A C 1
ATOM 856 O O . LEU A 1 113 ? 13.822 -5.354 -1.204 1.00 97.81 113 LEU A O 1
ATOM 860 N N . PHE A 1 114 ? 12.023 -4.290 -2.014 1.00 96.75 114 PHE A N 1
ATOM 861 C CA . PHE A 1 114 ? 12.269 -4.646 -3.418 1.00 96.75 114 PHE A CA 1
ATOM 862 C C . PHE A 1 114 ? 13.296 -3.751 -4.121 1.00 96.75 114 PHE A C 1
ATOM 864 O O . PHE A 1 114 ? 13.763 -4.121 -5.194 1.00 96.75 114 PHE A O 1
ATOM 871 N N . GLU A 1 115 ? 13.619 -2.582 -3.570 1.00 95.69 115 GLU A N 1
ATOM 872 C CA . GLU A 1 115 ? 14.681 -1.716 -4.095 1.00 95.69 115 GLU A CA 1
ATOM 873 C C . GLU A 1 115 ? 16.075 -2.258 -3.754 1.00 95.69 115 GLU A C 1
ATOM 875 O O . GLU A 1 115 ? 16.985 -2.137 -4.575 1.00 95.69 115 GLU A O 1
ATOM 880 N N . ASP A 1 116 ? 16.222 -2.874 -2.577 1.00 93.19 116 ASP A N 1
ATOM 881 C CA . ASP A 1 116 ? 17.495 -3.409 -2.077 1.00 93.19 116 ASP A CA 1
ATOM 882 C C . ASP A 1 116 ? 17.789 -4.857 -2.523 1.00 93.19 116 ASP A C 1
ATOM 884 O O . ASP A 1 116 ? 18.942 -5.294 -2.456 1.00 93.19 116 ASP A O 1
ATOM 888 N N . ALA A 1 117 ? 16.762 -5.610 -2.935 1.00 83.12 117 ALA A N 1
ATOM 889 C CA . ALA A 1 117 ? 16.854 -7.021 -3.335 1.00 83.12 117 ALA A CA 1
ATOM 890 C C . ALA A 1 117 ? 17.377 -7.218 -4.770 1.00 83.12 117 ALA A C 1
ATOM 892 O O . ALA A 1 117 ? 18.226 -8.123 -4.958 1.00 83.12 117 ALA A O 1
#

Sequence (117 aa):
MARPSAGGGSSASRATKPGGIHKGSAPPRSATTARAGDPIVPAKPRRYRPGIKAIREIRQYQKSTNLLIQKLPFARVVREIAQQFDFTGTALRWQSTAIAALQEAAEAYLVHLFEDA